Protein AF-A0A218W863-F1 (afdb_monomer_lite)

Organism: Punica granatum (NCBI:txid22663)

Structure (mmCIF, N/CA/C/O backbone):
data_AF-A0A218W863-F1
#
_entry.id   AF-A0A218W863-F1
#
loop_
_atom_site.group_PDB
_atom_site.id
_atom_site.type_symbol
_atom_site.label_atom_id
_atom_site.label_alt_id
_atom_site.label_comp_id
_atom_site.label_asym_id
_atom_site.label_entity_id
_atom_site.label_seq_id
_atom_site.pdbx_PDB_ins_code
_atom_site.Cartn_x
_atom_site.Cartn_y
_atom_site.Cartn_z
_atom_site.occupancy
_atom_site.B_iso_or_equiv
_atom_site.auth_seq_id
_atom_site.auth_comp_id
_atom_site.auth_asym_id
_atom_site.auth_atom_id
_atom_site.pdbx_PDB_model_num
ATOM 1 N N . MET A 1 1 ? -5.410 16.218 -14.163 1.00 60.47 1 MET A N 1
ATOM 2 C CA . MET A 1 1 ? -4.668 15.250 -13.322 1.00 60.47 1 MET A CA 1
ATOM 3 C C . MET A 1 1 ? -3.666 15.944 -12.411 1.00 60.47 1 MET A C 1
ATOM 5 O O . MET A 1 1 ? -3.737 15.701 -11.217 1.00 60.47 1 MET A O 1
ATOM 9 N N . ASP A 1 2 ? -2.795 16.830 -12.906 1.00 71.44 2 ASP A N 1
ATOM 10 C CA . ASP A 1 2 ? -1.801 17.478 -12.030 1.00 71.44 2 ASP A CA 1
ATOM 11 C C . ASP A 1 2 ? -2.407 18.402 -10.964 1.00 71.44 2 ASP A C 1
ATOM 13 O O . ASP A 1 2 ? -1.939 18.383 -9.831 1.00 71.44 2 ASP A O 1
ATOM 17 N N . SER A 1 3 ? -3.511 19.108 -11.250 1.00 79.62 3 SER A N 1
ATOM 18 C CA . SER A 1 3 ? -4.206 19.886 -10.206 1.00 79.62 3 SER A CA 1
ATOM 19 C C . SER A 1 3 ? -4.807 19.005 -9.102 1.00 79.62 3 SER A C 1
ATOM 21 O O . SER A 1 3 ? -4.853 19.418 -7.949 1.00 79.62 3 SER A O 1
ATOM 23 N N . PHE A 1 4 ? -5.218 17.777 -9.433 1.00 77.75 4 PHE A N 1
ATOM 24 C CA . PHE A 1 4 ? -5.745 16.820 -8.461 1.00 77.75 4 PHE A CA 1
ATOM 25 C C . PHE A 1 4 ? -4.627 16.258 -7.579 1.00 77.75 4 PHE A C 1
ATOM 27 O O . PHE A 1 4 ? -4.780 16.194 -6.369 1.00 77.75 4 PHE A O 1
ATOM 34 N N . VAL A 1 5 ? -3.471 15.921 -8.159 1.00 74.94 5 VAL A N 1
ATOM 35 C CA . VAL A 1 5 ? -2.312 15.445 -7.383 1.00 74.94 5 VAL A CA 1
ATOM 36 C C . VAL A 1 5 ? -1.814 16.517 -6.413 1.00 74.94 5 VAL A C 1
ATOM 38 O O . VAL A 1 5 ? -1.551 16.205 -5.256 1.00 74.94 5 VAL A O 1
ATOM 41 N N . GLN A 1 6 ? -1.739 17.778 -6.851 1.00 78.25 6 GLN A N 1
ATOM 42 C CA . GLN A 1 6 ? -1.347 18.890 -5.977 1.00 78.25 6 GLN A CA 1
ATOM 43 C C . GLN A 1 6 ? -2.353 19.125 -4.846 1.00 78.25 6 GLN A C 1
ATOM 45 O O . GLN A 1 6 ? -1.950 19.316 -3.703 1.00 78.25 6 GLN A O 1
ATOM 50 N N . TYR A 1 7 ? -3.653 19.043 -5.140 1.00 83.88 7 TYR A N 1
ATOM 51 C CA . TYR A 1 7 ? -4.697 19.124 -4.118 1.00 83.88 7 TYR A CA 1
ATOM 52 C C . TYR A 1 7 ? -4.549 18.017 -3.062 1.00 83.88 7 TYR A C 1
ATOM 54 O O . TYR A 1 7 ? -4.483 18.298 -1.872 1.00 83.88 7 TYR A O 1
ATOM 62 N N . VAL A 1 8 ? -4.409 16.762 -3.494 1.00 75.00 8 VAL A N 1
ATOM 63 C CA . VAL A 1 8 ? -4.313 15.604 -2.591 1.00 75.00 8 VAL A CA 1
ATOM 64 C C . VAL A 1 8 ? -3.011 15.614 -1.767 1.00 75.00 8 VAL A C 1
ATOM 66 O O . VAL A 1 8 ? -3.010 15.175 -0.618 1.00 75.00 8 VAL A O 1
ATOM 69 N N . LYS A 1 9 ? -1.910 16.158 -2.307 1.00 77.56 9 LYS A N 1
ATOM 70 C CA . LYS A 1 9 ? -0.693 16.452 -1.531 1.00 77.56 9 LYS A CA 1
ATOM 71 C C . LYS A 1 9 ? -0.922 17.526 -0.467 1.00 77.56 9 LYS A C 1
ATOM 73 O O . LYS A 1 9 ? -0.460 17.368 0.657 1.00 77.56 9 LYS A O 1
ATOM 78 N N . GLY A 1 10 ? -1.645 18.595 -0.809 1.00 79.06 10 GLY A N 1
ATOM 79 C CA . GLY A 1 10 ? -2.007 19.658 0.135 1.00 79.06 10 GLY A CA 1
ATOM 80 C C . GLY A 1 10 ? -2.815 19.145 1.332 1.00 79.06 10 GLY A C 1
ATOM 81 O O . GLY A 1 10 ? -2.609 19.608 2.448 1.00 79.06 10 GLY A O 1
ATOM 82 N N . GLU A 1 11 ? -3.647 18.125 1.115 1.00 84.56 11 GLU A N 1
ATOM 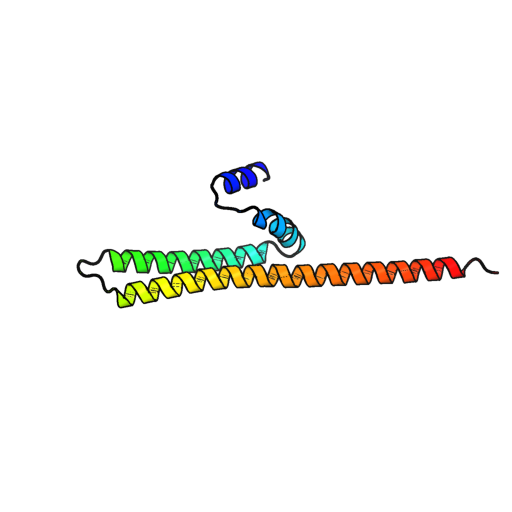83 C CA . GLU A 1 11 ? -4.414 17.438 2.166 1.00 84.56 11 GLU A CA 1
ATOM 84 C C . GLU A 1 11 ? -3.575 16.434 2.989 1.00 84.56 11 GLU A C 1
ATOM 86 O O . GLU A 1 11 ? -4.090 15.795 3.904 1.00 84.56 11 GLU A O 1
ATOM 91 N N . GLY A 1 12 ? -2.290 16.243 2.662 1.00 73.69 12 GLY A N 1
ATOM 92 C CA . GLY A 1 12 ? -1.396 15.301 3.346 1.00 73.69 12 GLY A CA 1
ATOM 93 C C . GLY A 1 12 ? -1.682 13.822 3.056 1.00 73.69 12 GLY A C 1
ATOM 94 O O . GLY A 1 12 ? -1.115 12.946 3.707 1.00 73.69 12 GLY A O 1
ATOM 95 N N . ILE A 1 13 ? -2.549 13.528 2.083 1.00 72.19 13 ILE A N 1
ATOM 96 C CA . ILE A 1 13 ? -2.897 12.158 1.670 1.00 72.19 13 ILE A CA 1
ATOM 97 C C . ILE A 1 13 ? -1.749 11.529 0.865 1.00 72.19 13 ILE A C 1
ATOM 99 O O . ILE A 1 13 ? -1.529 10.319 0.923 1.00 72.19 13 ILE A O 1
ATOM 103 N N . LEU A 1 14 ? -1.016 12.351 0.111 1.00 74.88 14 LEU A N 1
ATOM 104 C CA . LEU A 1 14 ? 0.178 11.962 -0.632 1.00 74.88 14 LEU A CA 1
ATOM 105 C C . LEU A 1 14 ? 1.387 12.722 -0.095 1.00 74.88 14 LEU A C 1
ATOM 107 O O . LEU A 1 14 ? 1.289 13.910 0.202 1.00 74.88 14 LEU A O 1
ATOM 111 N N . ASP A 1 15 ? 2.530 12.049 -0.029 1.00 75.56 15 ASP A N 1
ATOM 112 C CA . ASP A 1 15 ? 3.804 12.662 0.335 1.00 75.56 15 ASP A CA 1
ATOM 113 C C . ASP A 1 15 ? 4.678 12.918 -0.905 1.00 75.56 15 ASP A C 1
ATOM 115 O O . ASP A 1 15 ? 4.343 12.560 -2.039 1.00 75.56 15 ASP A O 1
ATOM 119 N N . ASP A 1 16 ? 5.841 13.532 -0.706 1.00 69.31 16 ASP A N 1
ATOM 120 C CA . ASP A 1 16 ? 6.780 13.784 -1.802 1.00 69.31 16 ASP A CA 1
ATOM 121 C C . ASP A 1 16 ? 7.421 12.506 -2.362 1.00 69.31 16 ASP A C 1
ATOM 123 O O . ASP A 1 16 ? 7.945 12.510 -3.478 1.00 69.31 16 ASP A O 1
ATOM 127 N N . LYS A 1 17 ? 7.315 11.373 -1.653 1.00 64.56 17 LYS A N 1
ATOM 128 C CA . LYS A 1 17 ? 7.735 10.065 -2.176 1.00 64.56 17 LYS A CA 1
ATOM 129 C C . LYS A 1 17 ? 6.752 9.542 -3.223 1.00 64.56 17 LYS A C 1
ATOM 131 O O . LYS A 1 17 ? 7.146 8.736 -4.074 1.00 64.56 17 LYS A O 1
ATOM 136 N N . PHE A 1 18 ? 5.509 10.026 -3.232 1.00 67.00 18 PHE A N 1
ATOM 137 C CA . PHE A 1 18 ? 4.534 9.694 -4.265 1.00 67.00 18 PHE A CA 1
ATOM 138 C C . PHE A 1 18 ? 5.013 10.086 -5.665 1.00 67.00 18 PHE A C 1
ATOM 140 O O . PHE A 1 18 ? 4.867 9.287 -6.583 1.00 67.00 18 PHE A O 1
ATOM 147 N N . ASP A 1 19 ? 5.650 11.247 -5.850 1.00 64.81 19 ASP A N 1
ATOM 148 C CA . ASP A 1 19 ? 6.114 11.680 -7.180 1.00 64.81 19 ASP A CA 1
ATOM 149 C C . ASP A 1 19 ? 7.211 10.770 -7.743 1.00 64.81 19 ASP A C 1
ATOM 151 O O . ASP A 1 19 ? 7.181 10.415 -8.926 1.00 64.81 19 ASP A O 1
ATOM 155 N N . ASN A 1 20 ? 8.126 10.322 -6.878 1.00 60.44 20 ASN A N 1
ATOM 156 C CA . ASN A 1 20 ? 9.176 9.363 -7.232 1.00 60.44 20 ASN A CA 1
ATOM 157 C C . ASN A 1 20 ? 8.583 8.023 -7.678 1.00 60.44 20 ASN A C 1
ATOM 159 O O . ASN A 1 20 ? 9.101 7.373 -8.585 1.00 60.44 20 ASN A O 1
ATOM 163 N N . THR A 1 21 ? 7.465 7.633 -7.068 1.00 60.81 21 THR A N 1
ATOM 164 C CA . THR A 1 21 ? 6.832 6.342 -7.329 1.00 60.81 21 THR A CA 1
ATOM 165 C C . THR A 1 21 ? 5.807 6.402 -8.467 1.00 60.81 21 THR A C 1
ATOM 167 O O . THR A 1 21 ? 5.647 5.437 -9.211 1.00 60.81 21 THR A O 1
ATOM 170 N N . ARG A 1 22 ? 5.182 7.562 -8.697 1.00 62.66 22 ARG A N 1
ATOM 171 C CA . ARG A 1 22 ? 4.222 7.829 -9.780 1.00 62.66 22 ARG A CA 1
ATOM 172 C C . ARG A 1 22 ? 4.838 7.626 -11.160 1.00 62.66 22 ARG A C 1
ATOM 174 O O . ARG A 1 22 ? 4.208 7.023 -12.027 1.00 62.66 22 ARG A O 1
ATOM 181 N N . ASN A 1 23 ? 6.064 8.107 -11.364 1.00 59.56 23 ASN A N 1
ATOM 182 C CA . ASN A 1 23 ? 6.778 7.914 -12.629 1.00 59.56 23 ASN A CA 1
ATOM 183 C C . ASN A 1 23 ? 7.070 6.433 -12.889 1.00 59.56 23 ASN A C 1
ATOM 185 O O . ASN A 1 23 ? 6.975 5.974 -14.019 1.00 59.56 23 ASN A O 1
ATOM 189 N N . LEU A 1 24 ? 7.330 5.677 -11.825 1.00 55.78 24 LEU A N 1
ATOM 190 C CA . LEU A 1 24 ? 7.635 4.260 -11.897 1.00 55.78 24 LEU A CA 1
ATOM 191 C C . LEU A 1 24 ? 6.393 3.396 -12.181 1.00 55.78 24 LEU A C 1
ATOM 193 O O . LEU A 1 24 ? 6.406 2.516 -13.037 1.00 55.78 24 LEU A O 1
ATOM 197 N N . VAL A 1 25 ? 5.280 3.688 -11.504 1.00 54.94 25 VAL A N 1
ATOM 198 C CA . VAL A 1 25 ? 4.011 2.959 -11.659 1.00 54.94 25 VAL A CA 1
ATOM 199 C C . VAL A 1 25 ? 3.372 3.215 -13.031 1.00 54.94 25 VAL A C 1
ATOM 201 O O . VAL A 1 25 ? 2.785 2.295 -13.601 1.00 54.94 25 VAL A O 1
ATOM 204 N N . ARG A 1 26 ? 3.533 4.419 -13.607 1.00 60.41 26 ARG A N 1
ATOM 205 C CA . ARG A 1 26 ? 3.064 4.739 -14.972 1.00 60.41 26 ARG A CA 1
ATOM 206 C C . ARG A 1 26 ? 3.704 3.873 -16.054 1.00 60.41 26 ARG A C 1
ATOM 208 O O . ARG A 1 26 ? 3.039 3.577 -17.039 1.00 60.41 26 ARG A O 1
ATOM 215 N N . GLU A 1 27 ? 4.971 3.506 -15.888 1.00 55.78 27 GLU A N 1
ATOM 216 C CA . GLU A 1 27 ? 5.733 2.769 -16.901 1.00 55.78 27 GLU A CA 1
ATOM 217 C C . GLU A 1 27 ? 5.619 1.241 -16.753 1.00 55.78 27 GLU A C 1
ATOM 219 O O . GLU A 1 27 ? 6.067 0.518 -17.641 1.00 55.78 27 GLU A O 1
ATOM 224 N N . THR A 1 28 ? 5.025 0.743 -15.658 1.00 57.69 28 THR A N 1
ATOM 225 C CA . THR A 1 28 ? 5.044 -0.691 -15.330 1.00 57.69 28 THR A CA 1
ATOM 226 C C . THR A 1 28 ? 3.701 -1.376 -15.526 1.00 57.69 28 THR A C 1
ATOM 228 O O . THR A 1 28 ? 3.628 -2.264 -16.357 1.00 57.69 28 THR A O 1
ATOM 231 N N . TYR A 1 29 ? 2.663 -1.017 -14.757 1.00 64.81 29 TYR A N 1
ATOM 232 C CA . TYR A 1 29 ? 1.315 -1.612 -14.823 1.00 64.81 29 TYR A CA 1
ATOM 233 C C . TYR A 1 29 ? 0.390 -0.897 -13.805 1.00 64.81 29 TYR A C 1
ATOM 235 O O . TYR A 1 29 ? 0.419 -1.219 -12.614 1.00 64.81 29 TYR A O 1
ATOM 243 N N . PRO A 1 30 ? -0.434 0.087 -14.213 1.00 64.44 30 PRO A N 1
ATOM 244 C CA . PRO A 1 30 ? -1.272 0.854 -13.282 1.00 64.44 30 PRO A CA 1
ATOM 245 C C . PRO A 1 30 ? -2.377 0.020 -12.607 1.00 64.44 30 PRO A C 1
ATOM 247 O O . PRO A 1 30 ? -2.809 0.350 -11.502 1.00 64.44 30 PRO A O 1
ATOM 250 N N . GLU A 1 31 ? -2.812 -1.079 -13.229 1.00 69.75 31 GLU A N 1
ATOM 251 C CA . GLU A 1 31 ? -3.885 -1.932 -12.697 1.00 69.75 31 GLU A CA 1
ATOM 252 C C . GLU A 1 31 ? -3.452 -2.763 -11.483 1.00 69.75 31 GLU A C 1
ATOM 254 O O . GLU A 1 31 ? -4.231 -2.948 -10.552 1.00 69.75 31 GLU A O 1
ATOM 259 N N . PHE A 1 32 ? -2.186 -3.182 -11.424 1.00 70.88 32 PHE A N 1
ATOM 260 C CA . PHE A 1 32 ? -1.686 -3.981 -10.305 1.00 70.88 32 PHE A CA 1
ATOM 261 C C . PHE A 1 32 ? -1.636 -3.178 -8.997 1.00 70.88 32 PHE A C 1
ATOM 263 O O . PHE A 1 32 ? -2.062 -3.652 -7.943 1.00 70.88 32 PHE A O 1
ATOM 270 N N . ALA A 1 33 ? -1.169 -1.925 -9.066 1.00 72.12 33 ALA A N 1
ATOM 271 C CA . ALA A 1 33 ? -1.201 -1.020 -7.920 1.00 72.12 33 ALA A CA 1
ATOM 272 C C . A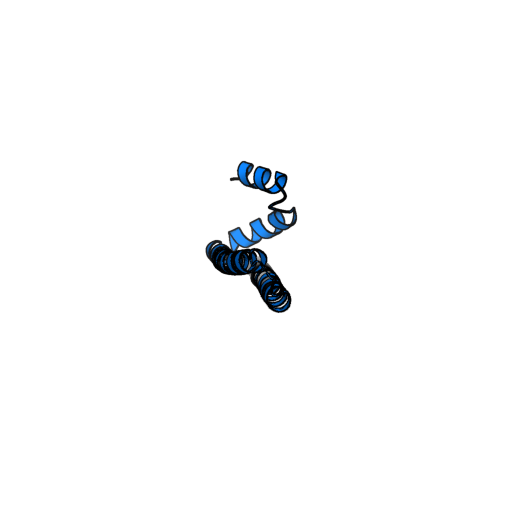LA A 1 33 ? -2.647 -0.799 -7.450 1.00 72.12 33 ALA A C 1
ATOM 274 O O . ALA A 1 33 ? -2.933 -0.869 -6.255 1.00 72.12 33 ALA A O 1
ATOM 275 N N . LEU A 1 34 ? -3.574 -0.603 -8.393 1.00 76.88 34 LEU A N 1
ATOM 276 C CA . LEU A 1 34 ? -4.993 -0.449 -8.094 1.00 76.88 34 LEU A CA 1
ATOM 277 C C . LEU A 1 34 ? -5.571 -1.679 -7.373 1.00 76.88 34 LEU A C 1
ATOM 279 O O . LEU A 1 34 ? -6.335 -1.512 -6.424 1.00 76.88 34 LEU A O 1
ATOM 283 N N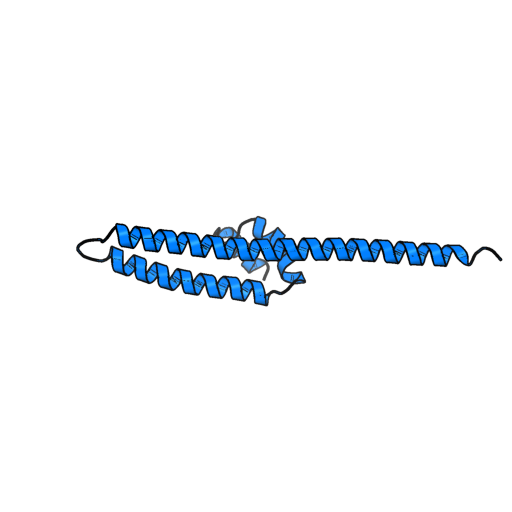 . ASP A 1 35 ? -5.199 -2.892 -7.773 1.00 80.88 35 ASP A N 1
ATOM 284 C CA . ASP A 1 35 ? -5.669 -4.120 -7.128 1.00 80.88 35 ASP A CA 1
ATOM 285 C C . ASP A 1 35 ? -5.105 -4.300 -5.714 1.00 80.88 35 ASP A C 1
ATOM 287 O O . ASP A 1 35 ? -5.852 -4.681 -4.808 1.00 80.88 35 ASP A O 1
ATOM 291 N N . ILE A 1 36 ? -3.836 -3.940 -5.478 1.00 78.31 36 ILE A N 1
ATOM 292 C CA . ILE A 1 36 ? -3.270 -3.879 -4.120 1.00 78.31 36 ILE A CA 1
ATOM 293 C C . ILE A 1 36 ? -4.093 -2.928 -3.246 1.00 78.31 36 ILE A C 1
ATOM 295 O O . ILE A 1 36 ? -4.529 -3.313 -2.157 1.00 78.31 36 ILE A O 1
ATOM 299 N N . PHE A 1 37 ? -4.355 -1.708 -3.725 1.00 82.56 37 PHE A N 1
ATOM 300 C CA . PHE A 1 37 ? -5.103 -0.714 -2.954 1.00 82.56 37 PHE A CA 1
ATOM 301 C C . PHE A 1 37 ? -6.558 -1.135 -2.720 1.00 82.56 37 PHE A C 1
ATOM 303 O O . PHE A 1 37 ? -7.049 -1.014 -1.599 1.00 82.56 37 PHE A O 1
ATOM 310 N N . LYS A 1 38 ? -7.246 -1.690 -3.727 1.00 86.56 38 LYS A N 1
ATOM 311 C CA . LYS A 1 38 ? -8.613 -2.226 -3.575 1.00 86.56 38 LYS A CA 1
ATOM 312 C C . LYS A 1 38 ? -8.673 -3.333 -2.523 1.00 86.56 38 LYS A C 1
ATOM 314 O O . LYS A 1 38 ? -9.591 -3.354 -1.701 1.00 86.56 38 LYS A O 1
ATOM 319 N N . ASN A 1 39 ? -7.705 -4.249 -2.541 1.00 84.25 39 ASN A N 1
ATOM 320 C CA . ASN A 1 39 ? -7.612 -5.329 -1.562 1.00 84.25 39 ASN A CA 1
ATOM 321 C C . ASN A 1 39 ? -7.403 -4.781 -0.149 1.00 84.25 39 ASN A C 1
ATOM 323 O O . ASN A 1 39 ? -8.127 -5.174 0.765 1.00 84.25 39 ASN A O 1
ATOM 327 N N . TYR A 1 40 ? -6.484 -3.828 0.009 1.00 87.12 40 TYR A N 1
ATOM 328 C CA . TYR A 1 40 ? -6.230 -3.186 1.292 1.00 87.12 40 TYR A CA 1
ATOM 329 C C . TYR A 1 40 ? -7.453 -2.442 1.831 1.00 87.12 40 TYR A C 1
ATOM 331 O O . TYR A 1 40 ? -7.838 -2.672 2.974 1.00 87.12 40 TYR A O 1
ATOM 339 N N . VAL A 1 41 ? -8.097 -1.596 1.018 1.00 89.75 41 VAL A N 1
ATOM 340 C CA . VAL A 1 41 ? -9.275 -0.823 1.442 1.00 89.75 41 VAL A CA 1
ATOM 341 C C . VAL A 1 41 ? -10.378 -1.756 1.927 1.00 89.75 41 VAL A C 1
ATOM 343 O O . VAL A 1 41 ? -10.930 -1.526 2.995 1.00 89.75 41 VAL A O 1
ATOM 346 N N . ARG A 1 42 ? -10.650 -2.851 1.209 1.00 92.12 42 ARG A N 1
ATOM 347 C CA . ARG A 1 42 ? -11.642 -3.857 1.615 1.00 92.12 42 ARG A CA 1
ATOM 348 C C . ARG A 1 42 ? -11.320 -4.502 2.970 1.00 92.12 42 ARG A C 1
ATOM 350 O O . ARG A 1 42 ? -12.226 -4.654 3.795 1.00 92.12 42 ARG A O 1
ATOM 357 N N . ASP A 1 43 ? -10.065 -4.885 3.195 1.00 88.75 43 ASP A N 1
ATOM 358 C CA . ASP A 1 43 ? -9.615 -5.469 4.465 1.00 88.75 43 ASP A CA 1
ATOM 359 C C . ASP A 1 43 ? -9.712 -4.449 5.610 1.00 88.75 43 ASP A C 1
ATOM 361 O O . ASP A 1 43 ? -10.266 -4.751 6.671 1.00 88.75 43 ASP A O 1
ATOM 365 N N . ALA A 1 44 ? -9.220 -3.230 5.375 1.00 91.56 44 ALA A N 1
ATOM 366 C CA . ALA A 1 44 ? -9.252 -2.114 6.310 1.00 91.56 44 ALA A CA 1
ATOM 367 C C . ALA A 1 44 ? -10.687 -1.789 6.742 1.00 91.56 44 ALA A C 1
ATOM 369 O O . ALA A 1 44 ? -10.970 -1.709 7.934 1.00 91.56 44 ALA A O 1
ATOM 370 N N . ASP A 1 45 ? -11.612 -1.697 5.789 1.00 93.12 45 ASP A N 1
ATOM 371 C CA . ASP A 1 45 ? -13.028 -1.431 6.028 1.00 93.12 45 ASP A CA 1
ATOM 372 C C . ASP A 1 45 ? -13.683 -2.486 6.925 1.00 93.12 45 ASP A C 1
ATOM 374 O O . ASP A 1 45 ? -14.435 -2.168 7.851 1.00 93.12 45 ASP A O 1
ATOM 378 N N . LYS A 1 46 ? -13.402 -3.767 6.657 1.00 95.12 46 LYS A N 1
ATOM 379 C CA . LYS A 1 46 ? -13.919 -4.878 7.461 1.00 95.12 46 LYS A CA 1
ATOM 380 C C . LYS A 1 46 ? -13.398 -4.796 8.895 1.00 95.12 46 LYS A C 1
ATOM 382 O O . LYS A 1 46 ? -14.188 -4.913 9.830 1.00 95.12 46 LYS A O 1
ATOM 387 N N . LEU A 1 47 ? -12.097 -4.571 9.057 1.00 94.06 47 LEU A N 1
ATOM 388 C CA . LEU A 1 47 ? -11.441 -4.491 10.362 1.00 94.06 47 LEU A CA 1
ATOM 389 C C . LEU A 1 47 ? -11.892 -3.258 11.153 1.00 94.06 47 LEU A C 1
ATOM 391 O O . LEU A 1 47 ? -12.175 -3.380 12.339 1.00 94.06 47 LEU A O 1
ATOM 395 N N . MET A 1 48 ? -12.045 -2.098 10.508 1.00 93.06 48 MET A N 1
ATOM 396 C CA . MET A 1 48 ? -12.557 -0.885 11.154 1.00 93.06 48 MET A CA 1
ATOM 397 C C . MET A 1 48 ? -14.008 -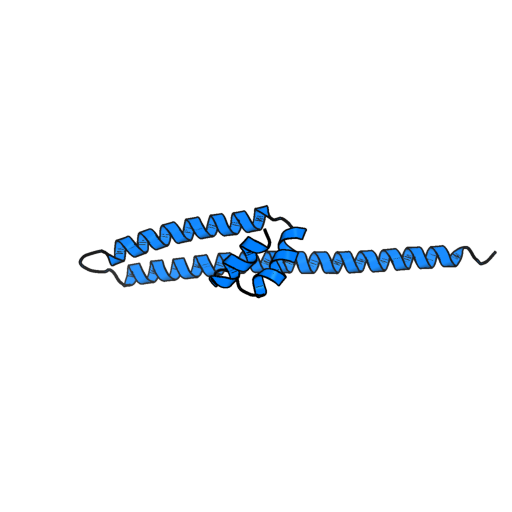1.046 11.613 1.00 93.06 48 MET A C 1
ATOM 399 O O . MET A 1 48 ? -14.351 -0.606 12.709 1.00 93.06 48 MET A O 1
ATOM 403 N N . ARG A 1 49 ? -14.863 -1.714 10.825 1.00 96.06 49 ARG A N 1
ATOM 404 C CA . A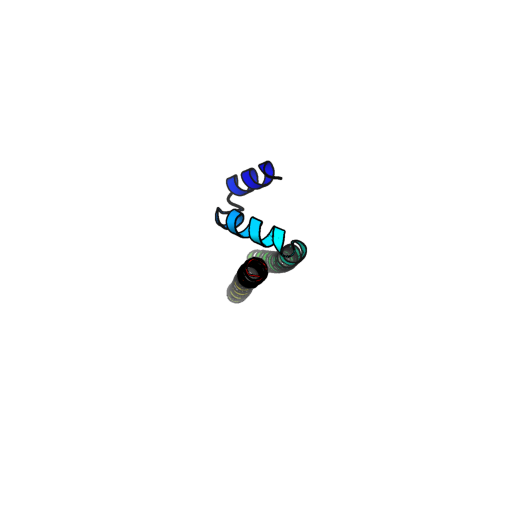RG A 1 49 ? -16.235 -2.041 11.252 1.00 96.06 49 ARG A CA 1
ATOM 405 C C . ARG A 1 49 ? -16.251 -2.980 12.458 1.00 96.06 49 ARG A C 1
ATOM 407 O O . ARG A 1 49 ? -17.027 -2.752 13.383 1.00 96.06 49 ARG A O 1
ATOM 414 N N . GLU A 1 50 ? -15.393 -3.998 12.460 1.00 96.06 50 GLU A N 1
ATOM 415 C CA . GLU A 1 50 ? -15.232 -4.930 13.585 1.00 96.06 50 GLU A CA 1
ATOM 416 C C . GLU A 1 50 ? -14.760 -4.182 14.846 1.00 96.06 50 GLU A C 1
ATOM 418 O O . GLU A 1 50 ? -15.366 -4.306 15.910 1.00 96.06 50 GLU A O 1
ATOM 423 N N . LEU A 1 51 ? -13.753 -3.316 14.706 1.00 95.31 51 LEU A N 1
ATOM 424 C CA . LEU A 1 51 ? -13.222 -2.488 15.788 1.00 95.31 51 LEU A CA 1
ATOM 425 C C . LEU A 1 51 ? -14.295 -1.552 16.362 1.00 95.31 51 LEU A C 1
ATOM 427 O O . LEU A 1 51 ? -14.520 -1.526 17.571 1.00 95.31 51 LEU A O 1
ATOM 431 N N . ALA A 1 52 ? -15.011 -0.829 15.496 1.00 94.75 52 ALA A N 1
ATOM 432 C CA . ALA A 1 52 ? -16.086 0.073 15.896 1.00 94.75 52 ALA A CA 1
ATOM 433 C C . ALA A 1 52 ? -17.235 -0.668 16.594 1.00 94.75 52 ALA A C 1
ATOM 435 O O . ALA A 1 52 ? -17.831 -0.134 17.526 1.00 94.75 52 ALA A O 1
ATOM 436 N N . HIS A 1 53 ? -17.552 -1.892 16.164 1.00 96.56 53 HIS A N 1
ATOM 437 C CA . HIS A 1 53 ? -18.559 -2.728 16.813 1.00 96.56 53 HIS A CA 1
ATOM 438 C C . HIS A 1 53 ? -18.140 -3.138 18.232 1.00 96.56 53 HIS A C 1
ATOM 440 O O . HIS A 1 53 ? -18.952 -3.042 19.153 1.00 96.56 53 HIS A O 1
ATOM 446 N N . HIS A 1 54 ? -16.886 -3.560 18.417 1.00 94.94 54 HIS A N 1
ATOM 447 C CA . HIS A 1 54 ? -16.371 -3.997 19.718 1.00 94.94 54 HIS A CA 1
ATOM 448 C C . HIS A 1 54 ? -16.184 -2.846 20.711 1.00 94.94 54 HIS A C 1
ATOM 450 O O . HIS A 1 54 ? -16.487 -3.006 21.890 1.00 94.94 54 HIS A O 1
ATOM 456 N N . LEU A 1 55 ? -15.765 -1.670 20.239 1.00 95.12 55 LEU A N 1
ATOM 457 C CA . LEU A 1 55 ? -15.610 -0.479 21.080 1.00 95.12 55 LEU A CA 1
ATOM 458 C C . LEU A 1 55 ? -16.944 0.139 21.527 1.00 95.12 55 LEU A C 1
ATOM 460 O O . LEU A 1 55 ? -16.974 0.867 22.512 1.00 95.12 55 LEU A O 1
ATOM 464 N N . LYS A 1 56 ? -18.047 -0.140 20.823 1.00 96.31 56 LYS A N 1
ATOM 465 C CA . LYS A 1 56 ? -19.393 0.348 21.178 1.00 96.31 56 LYS A CA 1
ATOM 466 C C . LYS A 1 56 ? -20.121 -0.531 22.200 1.00 96.31 56 LYS A C 1
ATOM 468 O O . LYS A 1 56 ? -21.245 -0.202 22.571 1.00 96.31 56 LYS A O 1
ATOM 473 N N . GLN A 1 57 ? -19.535 -1.653 22.621 1.00 96.62 57 GLN A N 1
ATOM 474 C CA . GLN A 1 57 ? -20.170 -2.534 23.600 1.00 96.62 57 GLN A CA 1
ATOM 475 C C . GLN A 1 57 ? -20.172 -1.898 25.001 1.00 96.62 57 GLN A C 1
ATOM 477 O O . GLN A 1 57 ? -19.210 -1.215 25.350 1.00 96.62 57 GLN A O 1
ATOM 482 N N . PRO A 1 58 ? -21.202 -2.153 25.835 1.00 95.38 58 PRO A N 1
ATOM 483 C CA . PRO A 1 58 ? -21.262 -1.631 27.206 1.00 95.38 58 PRO A CA 1
ATOM 484 C C . PRO A 1 58 ? -20.061 -2.036 28.070 1.00 95.38 58 PRO A C 1
ATOM 486 O O . PRO A 1 58 ? -19.631 -1.279 28.935 1.00 95.38 58 PRO A O 1
ATOM 489 N N . VAL A 1 59 ? -19.514 -3.229 27.818 1.00 97.38 59 VAL A N 1
ATOM 490 C CA . VAL A 1 59 ? -18.251 -3.709 28.383 1.00 97.38 59 VAL A CA 1
ATOM 491 C C . VAL A 1 59 ? -17.338 -4.071 27.217 1.00 97.38 59 VAL A C 1
ATOM 493 O O . VAL A 1 59 ? -17.681 -4.920 26.395 1.00 97.38 59 VAL A O 1
ATOM 496 N N . VAL A 1 60 ? -16.189 -3.404 27.131 1.00 97.06 60 VAL A N 1
ATOM 497 C CA . VAL A 1 60 ? -15.239 -3.569 26.027 1.00 97.06 60 VAL A CA 1
ATOM 498 C C . VAL A 1 60 ? -14.321 -4.763 26.287 1.00 97.06 60 VAL A C 1
ATOM 500 O O . VAL A 1 60 ? -13.641 -4.831 27.309 1.00 97.06 60 VAL A O 1
ATOM 503 N N . ASP A 1 61 ? -14.260 -5.680 25.322 1.00 96.94 61 ASP A N 1
ATOM 504 C CA . ASP A 1 61 ? -13.281 -6.772 25.280 1.00 96.94 61 ASP A CA 1
ATOM 505 C C . ASP A 1 61 ? -11.965 -6.261 24.668 1.00 96.94 61 ASP A C 1
ATOM 507 O O . ASP A 1 61 ? -11.752 -6.309 23.452 1.00 96.94 61 ASP A O 1
ATOM 511 N N . TYR A 1 62 ? -11.093 -5.707 25.516 1.00 96.19 62 TYR A N 1
ATOM 512 C CA . TYR A 1 62 ? -9.807 -5.148 25.091 1.00 96.19 62 TYR A CA 1
ATOM 513 C C . TYR A 1 62 ? -8.868 -6.162 24.417 1.00 96.19 62 TYR A C 1
ATOM 515 O O . TYR A 1 62 ? -8.276 -5.790 23.405 1.00 96.19 62 TYR A O 1
ATOM 523 N N . PRO A 1 63 ? -8.742 -7.424 24.878 1.00 97.69 63 PRO A N 1
ATOM 524 C CA . PRO A 1 63 ? -7.991 -8.446 24.145 1.00 97.69 63 PRO A CA 1
ATOM 525 C C . PRO A 1 63 ? -8.460 -8.628 22.697 1.00 97.69 63 PRO A C 1
ATOM 527 O O . PRO A 1 63 ? -7.644 -8.749 21.780 1.00 97.69 63 PRO A O 1
ATOM 530 N N . LYS A 1 64 ? -9.776 -8.605 22.458 1.00 96.06 64 LYS A N 1
ATOM 531 C CA . LYS A 1 64 ? -10.310 -8.704 21.097 1.00 96.06 64 LYS A CA 1
ATOM 532 C C . LYS A 1 64 ? -10.042 -7.444 20.273 1.00 96.06 64 LYS A C 1
ATOM 534 O O . LYS A 1 64 ? -9.653 -7.551 19.110 1.00 96.06 64 LYS A O 1
ATOM 539 N N . VAL A 1 65 ? -10.195 -6.262 20.870 1.00 96.94 65 VAL A N 1
ATOM 540 C CA . VAL A 1 65 ? -9.856 -4.969 20.243 1.00 96.94 65 VAL A CA 1
ATOM 541 C C . VAL A 1 65 ? -8.372 -4.901 19.859 1.00 96.94 65 VAL A C 1
ATOM 543 O O . VAL A 1 65 ? -8.048 -4.473 18.749 1.00 96.94 65 VAL A O 1
ATOM 546 N N . ASP A 1 66 ? -7.474 -5.364 20.730 1.00 96.50 66 ASP A N 1
ATOM 547 C CA . ASP A 1 66 ? -6.033 -5.433 20.468 1.00 96.50 66 ASP A CA 1
ATOM 548 C C . ASP A 1 66 ? -5.726 -6.356 19.282 1.00 96.50 66 ASP A C 1
ATOM 550 O O . ASP A 1 66 ? -5.057 -5.952 18.328 1.00 96.50 66 ASP A O 1
ATOM 554 N N . ASN A 1 67 ? -6.326 -7.551 19.253 1.00 97.50 67 ASN A N 1
ATOM 555 C CA . ASN A 1 67 ? -6.165 -8.480 18.135 1.00 97.50 67 ASN A CA 1
ATOM 556 C C . ASN A 1 67 ? -6.610 -7.874 16.789 1.00 97.50 67 ASN A C 1
ATOM 558 O O . ASN A 1 67 ? -5.910 -8.006 15.780 1.00 97.50 67 ASN A O 1
ATOM 562 N N . ILE A 1 68 ? -7.758 -7.185 16.763 1.00 94.94 68 ILE A N 1
ATOM 563 C CA . ILE A 1 68 ? -8.269 -6.517 15.556 1.00 94.94 68 ILE A CA 1
ATOM 564 C C . ILE A 1 68 ? -7.315 -5.397 15.123 1.00 94.94 68 ILE A C 1
ATOM 566 O O . ILE A 1 68 ? -6.997 -5.286 13.937 1.00 94.94 68 ILE A O 1
ATOM 570 N N . THR A 1 69 ? -6.805 -4.611 16.073 1.00 94.12 69 THR A N 1
ATOM 571 C CA . THR A 1 69 ? -5.849 -3.523 15.815 1.00 94.12 69 THR A CA 1
ATOM 572 C C . THR A 1 69 ? -4.530 -4.063 15.259 1.00 94.12 69 THR A C 1
ATOM 574 O O . THR A 1 69 ? -3.998 -3.532 14.282 1.00 94.12 69 THR A O 1
ATOM 577 N N . HIS A 1 70 ? -4.031 -5.175 15.803 1.00 94.81 70 HIS A N 1
ATOM 578 C CA . HIS A 1 70 ? -2.841 -5.854 15.301 1.00 94.81 70 HIS A CA 1
ATOM 579 C C . HIS A 1 70 ? -3.037 -6.355 13.861 1.00 94.81 70 HIS A C 1
ATOM 581 O O . HIS A 1 70 ? -2.175 -6.160 13.001 1.00 94.81 70 HIS A O 1
ATOM 587 N N . ARG A 1 71 ? -4.195 -6.958 13.558 1.00 94.38 71 ARG A N 1
ATOM 588 C CA . ARG A 1 71 ? -4.550 -7.391 12.194 1.00 94.38 71 ARG A CA 1
ATOM 589 C C . ARG A 1 71 ? -4.653 -6.212 11.227 1.00 94.38 71 ARG A C 1
ATOM 591 O O . ARG A 1 71 ? -4.186 -6.329 10.095 1.00 94.38 71 ARG A O 1
ATOM 598 N N . PHE A 1 72 ? -5.220 -5.088 11.667 1.00 91.38 72 PHE A N 1
ATOM 599 C CA . PHE A 1 72 ? -5.305 -3.857 10.879 1.00 91.38 72 PHE A CA 1
ATOM 600 C C . PHE A 1 72 ? -3.918 -3.315 10.539 1.00 91.38 72 PHE A C 1
ATOM 602 O O . PHE A 1 72 ? -3.606 -3.146 9.362 1.00 91.38 72 PHE A O 1
ATOM 609 N N . LYS A 1 73 ? -3.039 -3.182 11.541 1.00 90.56 73 LYS A N 1
ATOM 610 C CA . LYS A 1 73 ? -1.630 -2.821 11.335 1.00 90.56 73 LYS A CA 1
ATOM 611 C C . LYS A 1 73 ? -0.948 -3.759 10.333 1.00 90.56 73 LYS A C 1
ATOM 613 O O . LYS A 1 73 ? -0.276 -3.298 9.413 1.00 90.56 73 LYS A O 1
ATOM 618 N N . GLY A 1 74 ? -1.158 -5.069 10.473 1.00 88.44 74 GLY A N 1
ATOM 619 C CA . GLY A 1 74 ? -0.615 -6.069 9.553 1.00 88.44 74 GLY A CA 1
ATOM 620 C C . GLY A 1 74 ? -1.144 -5.940 8.119 1.00 88.44 74 GLY A C 1
ATOM 621 O O . GLY A 1 74 ? -0.401 -6.175 7.171 1.00 88.44 74 GLY A O 1
ATOM 622 N N . ALA A 1 75 ? -2.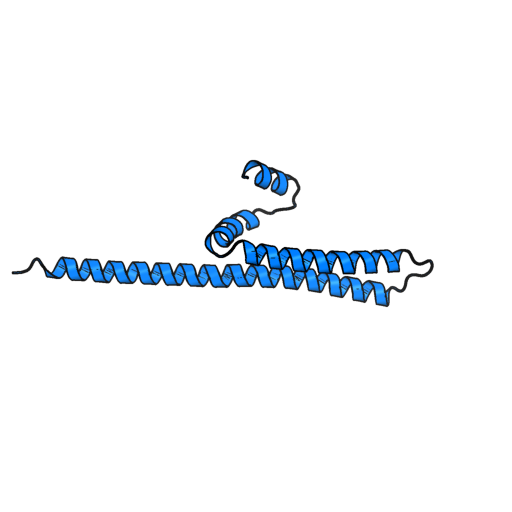407 -5.550 7.923 1.00 85.50 75 ALA A N 1
ATOM 623 C CA . ALA A 1 75 ? -2.950 -5.272 6.592 1.00 85.50 75 ALA A CA 1
ATOM 624 C C . ALA A 1 75 ? -2.287 -4.049 5.941 1.00 85.50 75 ALA A C 1
ATOM 626 O O . ALA A 1 75 ? -1.934 -4.109 4.763 1.00 85.50 75 ALA A O 1
ATOM 627 N N . SER A 1 76 ? -2.051 -2.983 6.711 1.00 84.31 76 SER A N 1
ATOM 628 C CA . SER A 1 76 ? -1.363 -1.781 6.224 1.00 84.31 76 SER A CA 1
ATOM 629 C C . SER A 1 76 ? 0.087 -2.069 5.835 1.00 84.31 76 SER A C 1
ATOM 631 O O . SER A 1 76 ? 0.529 -1.638 4.772 1.00 84.31 76 SER A O 1
ATOM 633 N N . MET A 1 77 ? 0.810 -2.852 6.645 1.00 82.31 77 MET A N 1
ATOM 634 C CA . MET A 1 77 ? 2.190 -3.249 6.341 1.00 82.31 77 MET A CA 1
ATOM 635 C C . MET A 1 77 ? 2.279 -4.082 5.057 1.00 82.31 77 MET A C 1
ATOM 637 O O . MET A 1 77 ? 3.046 -3.727 4.169 1.00 82.31 77 MET A O 1
ATOM 641 N N . ARG A 1 78 ? 1.434 -5.112 4.898 1.00 83.75 78 ARG A N 1
ATOM 642 C CA . ARG A 1 78 ? 1.411 -5.945 3.679 1.00 83.75 78 ARG A CA 1
ATOM 643 C C . ARG A 1 78 ? 1.150 -5.132 2.409 1.00 83.75 78 ARG A C 1
ATOM 645 O O . ARG A 1 78 ? 1.760 -5.394 1.379 1.00 83.75 78 ARG A O 1
ATOM 652 N N . CYS A 1 79 ? 0.244 -4.153 2.472 1.00 81.25 79 CYS A N 1
ATOM 653 C CA . CYS A 1 79 ? -0.033 -3.262 1.343 1.00 81.25 79 CYS A CA 1
ATOM 654 C C . CYS A 1 79 ? 1.208 -2.444 0.957 1.00 81.25 79 CYS A C 1
ATOM 656 O O . CYS A 1 79 ? 1.541 -2.343 -0.224 1.00 81.25 79 CYS A O 1
ATOM 658 N N . LEU A 1 80 ? 1.895 -1.876 1.953 1.00 78.81 80 LEU A N 1
ATOM 659 C CA . LEU A 1 80 ? 3.100 -1.079 1.743 1.00 78.81 80 LEU A CA 1
ATOM 660 C C . LEU A 1 80 ? 4.252 -1.927 1.184 1.00 78.81 80 LEU A C 1
ATOM 662 O O . LEU A 1 80 ? 4.924 -1.508 0.246 1.00 78.81 80 LEU A O 1
ATOM 666 N N . GLU A 1 81 ? 4.451 -3.127 1.727 1.00 75.38 81 GLU A N 1
ATOM 667 C CA . GLU A 1 81 ? 5.475 -4.075 1.282 1.00 75.38 81 GLU A CA 1
ATOM 668 C C . GLU A 1 81 ? 5.245 -4.522 -0.164 1.00 75.38 81 GLU A C 1
ATOM 670 O O . GLU A 1 81 ? 6.160 -4.433 -0.981 1.00 75.38 81 GLU A O 1
ATOM 675 N N . ALA A 1 82 ? 4.019 -4.930 -0.510 1.00 71.81 82 ALA A N 1
ATOM 676 C CA . ALA A 1 82 ? 3.680 -5.358 -1.867 1.00 71.81 82 ALA A CA 1
ATOM 677 C C . ALA A 1 82 ? 3.907 -4.236 -2.892 1.00 71.81 82 ALA A C 1
ATOM 679 O O . ALA A 1 82 ? 4.455 -4.461 -3.973 1.00 71.81 82 ALA A O 1
ATOM 680 N N . TYR A 1 83 ? 3.534 -3.007 -2.532 1.00 75.06 83 TYR A N 1
ATOM 681 C CA . TYR A 1 83 ? 3.794 -1.834 -3.354 1.00 75.06 83 TYR A CA 1
ATOM 682 C C . TYR A 1 83 ? 5.300 -1.585 -3.534 1.00 75.06 83 TYR A C 1
ATOM 684 O O . TYR A 1 83 ? 5.776 -1.432 -4.659 1.00 75.06 83 TYR A O 1
ATOM 692 N N . GLN A 1 84 ? 6.072 -1.609 -2.444 1.00 75.38 84 GLN A N 1
ATOM 693 C CA . GLN A 1 84 ? 7.518 -1.387 -2.478 1.00 75.38 84 GLN A CA 1
ATOM 694 C C . GLN A 1 84 ? 8.264 -2.471 -3.274 1.00 75.38 84 GLN A C 1
ATOM 696 O O . GLN A 1 84 ? 9.245 -2.169 -3.963 1.00 75.38 84 GLN A O 1
ATOM 701 N N . GLN A 1 85 ? 7.801 -3.721 -3.214 1.00 71.31 85 GLN A N 1
ATOM 702 C CA . GLN A 1 85 ? 8.374 -4.830 -3.972 1.00 71.31 85 GLN A CA 1
ATOM 703 C C . GLN A 1 85 ? 8.234 -4.598 -5.480 1.00 71.31 85 GLN A C 1
ATOM 705 O O . GLN A 1 85 ? 9.232 -4.653 -6.196 1.00 71.31 85 GLN A O 1
ATOM 710 N N . VAL A 1 86 ? 7.042 -4.232 -5.958 1.00 69.12 86 VAL A N 1
ATOM 711 C CA . VAL A 1 86 ? 6.822 -3.951 -7.388 1.00 69.12 86 VAL A CA 1
ATOM 712 C C . VAL A 1 86 ? 7.653 -2.781 -7.887 1.00 69.12 86 VAL A C 1
ATOM 714 O O . VAL A 1 86 ? 8.252 -2.847 -8.961 1.00 69.12 86 VAL A O 1
ATOM 717 N N . VAL A 1 87 ? 7.758 -1.732 -7.077 1.00 73.69 87 VAL A N 1
ATOM 718 C CA . VAL A 1 87 ? 8.628 -0.585 -7.355 1.00 73.69 87 VAL A CA 1
ATOM 719 C C . VAL A 1 87 ? 10.090 -1.032 -7.503 1.00 73.69 87 VAL A C 1
ATOM 721 O O . VAL A 1 87 ? 10.810 -0.605 -8.409 1.00 73.69 87 VAL A O 1
ATOM 724 N N . THR A 1 88 ? 10.546 -1.938 -6.647 1.00 71.56 88 THR A N 1
ATOM 725 C CA . THR A 1 88 ? 11.926 -2.441 -6.679 1.00 71.56 88 THR A CA 1
ATOM 726 C C . THR A 1 88 ? 12.191 -3.317 -7.903 1.00 71.56 88 THR A C 1
ATOM 728 O O . THR A 1 88 ? 13.187 -3.119 -8.608 1.00 71.56 88 THR A O 1
ATOM 731 N N . GLU A 1 89 ? 11.295 -4.264 -8.184 1.00 70.31 89 GLU A N 1
ATOM 732 C CA . GLU A 1 89 ? 11.417 -5.200 -9.305 1.00 70.31 89 GLU A CA 1
ATOM 733 C C . GLU A 1 89 ? 11.445 -4.464 -10.643 1.00 70.31 89 GLU A C 1
ATOM 735 O O . GLU A 1 89 ? 12.326 -4.707 -11.473 1.00 70.31 89 GLU A O 1
ATOM 740 N N . TYR A 1 90 ? 10.555 -3.487 -10.821 1.00 70.62 90 TYR A N 1
ATOM 741 C CA . TYR A 1 90 ? 10.557 -2.680 -12.029 1.00 70.62 90 TYR A CA 1
ATOM 742 C C . TYR A 1 90 ? 11.825 -1.841 -12.179 1.00 70.62 90 TYR A C 1
ATOM 744 O O . TYR A 1 90 ? 12.424 -1.826 -13.255 1.00 70.62 90 TYR A O 1
ATOM 752 N N . SER A 1 91 ? 12.259 -1.152 -11.116 1.00 72.62 91 SER A N 1
ATOM 753 C CA . SER A 1 91 ? 13.482 -0.337 -11.166 1.00 72.62 91 SER A CA 1
ATOM 754 C C . SER A 1 91 ? 14.675 -1.181 -11.613 1.00 72.62 91 SER A C 1
ATOM 756 O O . SER A 1 91 ? 15.426 -0.786 -12.505 1.00 72.62 91 SER A O 1
ATOM 758 N N . THR A 1 92 ? 14.775 -2.393 -11.064 1.00 74.94 92 THR A N 1
ATOM 759 C CA . THR A 1 92 ? 15.793 -3.378 -11.432 1.00 74.94 92 THR A CA 1
ATOM 760 C C . THR A 1 92 ? 15.694 -3.776 -12.905 1.00 74.94 92 THR A C 1
ATOM 762 O O . THR A 1 92 ? 16.704 -3.796 -13.610 1.00 74.94 92 THR A O 1
ATOM 765 N N . LEU A 1 93 ? 14.489 -4.082 -13.398 1.00 76.12 93 LEU A N 1
ATOM 766 C CA . LEU A 1 93 ? 14.267 -4.443 -14.799 1.00 76.12 93 LEU A CA 1
ATOM 767 C C . LEU A 1 93 ? 14.655 -3.302 -15.745 1.00 76.12 93 LEU A C 1
ATOM 769 O O . LEU A 1 93 ? 15.381 -3.519 -16.715 1.00 76.12 93 LEU A O 1
ATOM 773 N N . ARG A 1 94 ? 14.215 -2.079 -15.447 1.00 79.50 94 ARG A N 1
ATOM 774 C CA . ARG A 1 94 ? 14.527 -0.881 -16.228 1.00 79.50 94 ARG A CA 1
ATOM 775 C C . ARG A 1 94 ? 16.033 -0.663 -16.335 1.00 79.50 94 ARG A C 1
ATOM 777 O O . ARG A 1 94 ? 16.537 -0.359 -17.415 1.00 79.50 94 ARG A O 1
ATOM 784 N N . ASP A 1 95 ? 16.763 -0.821 -15.238 1.00 82.06 95 ASP A N 1
ATOM 785 C CA . ASP A 1 95 ? 18.206 -0.585 -15.219 1.00 82.06 95 ASP A CA 1
ATOM 786 C C . ASP A 1 95 ? 18.968 -1.679 -15.993 1.00 82.06 95 ASP A C 1
ATOM 788 O O . ASP A 1 95 ? 19.919 -1.379 -16.728 1.00 82.06 95 ASP A O 1
ATOM 792 N N . LYS A 1 96 ? 18.482 -2.928 -15.950 1.00 83.88 96 LYS A N 1
ATOM 793 C CA . LYS A 1 96 ? 18.963 -4.013 -16.822 1.00 83.88 96 LYS A CA 1
ATOM 794 C C . LYS A 1 96 ? 18.710 -3.707 -18.299 1.00 83.88 96 LYS A C 1
ATOM 796 O O . LYS A 1 96 ? 19.640 -3.792 -19.095 1.00 83.88 96 LYS A O 1
ATOM 801 N N . MET A 1 97 ? 17.505 -3.267 -18.662 1.00 83.75 97 MET A N 1
ATOM 802 C CA . MET A 1 97 ? 17.178 -2.885 -20.043 1.00 83.75 97 MET A CA 1
ATOM 803 C C . MET A 1 97 ? 18.047 -1.726 -20.541 1.00 83.75 97 MET A C 1
ATOM 805 O O . MET A 1 97 ? 18.567 -1.774 -21.651 1.00 83.75 97 MET A O 1
ATOM 809 N N . LYS A 1 98 ? 18.294 -0.708 -19.706 1.00 87.62 98 LYS A N 1
ATOM 810 C CA . LYS A 1 98 ? 19.231 0.380 -20.038 1.00 87.62 98 LYS A CA 1
ATOM 811 C C . LYS A 1 98 ? 20.644 -0.135 -20.295 1.00 87.62 98 LYS A C 1
ATOM 813 O O . LYS A 1 98 ? 21.325 0.393 -21.170 1.00 87.62 98 LYS A O 1
ATOM 818 N N . THR A 1 99 ? 21.085 -1.128 -19.529 1.00 92.69 99 THR A N 1
ATOM 819 C CA . THR A 1 99 ? 22.398 -1.759 -19.712 1.00 92.69 99 THR A CA 1
ATOM 820 C C . THR A 1 99 ? 22.464 -2.490 -21.047 1.00 92.69 99 THR A C 1
ATOM 822 O O . THR A 1 99 ? 23.384 -2.233 -21.816 1.00 92.69 99 THR A O 1
ATOM 825 N N . ILE A 1 100 ? 21.446 -3.291 -21.371 1.00 93.88 100 ILE A N 1
ATOM 826 C CA . ILE A 1 100 ? 21.335 -3.980 -22.664 1.00 93.88 100 ILE A CA 1
ATOM 827 C C . ILE A 1 100 ? 21.371 -2.964 -23.812 1.00 93.88 100 ILE A C 1
ATOM 829 O O . ILE A 1 100 ? 22.215 -3.070 -24.690 1.00 93.88 100 ILE A O 1
ATOM 833 N N . CYS A 1 101 ? 20.565 -1.901 -23.760 1.00 89.44 101 CYS A N 1
ATOM 834 C CA . CYS A 1 101 ? 20.569 -0.865 -24.798 1.00 89.44 101 CYS A CA 1
ATOM 835 C C . CYS A 1 101 ? 21.936 -0.190 -24.995 1.00 89.44 101 CYS A C 1
ATOM 837 O O . CYS A 1 101 ? 22.256 0.229 -26.105 1.00 89.44 101 CYS A O 1
ATOM 839 N N . LYS A 1 102 ? 22.729 -0.026 -23.927 1.00 93.94 102 LYS A N 1
ATOM 840 C CA . LYS A 1 102 ? 24.097 0.506 -24.035 1.00 93.94 102 LYS A CA 1
ATOM 841 C C . LYS A 1 102 ? 25.032 -0.496 -24.705 1.00 93.94 102 LYS A C 1
ATOM 843 O O . LYS A 1 102 ? 25.849 -0.082 -25.517 1.00 93.94 102 LYS A O 1
ATOM 848 N N . MET A 1 103 ? 24.904 -1.779 -24.367 1.00 94.44 103 MET A N 1
ATOM 849 C CA . MET A 1 103 ? 25.684 -2.850 -24.988 1.00 94.44 103 MET A CA 1
ATOM 850 C C . MET A 1 103 ? 25.380 -2.951 -26.485 1.00 94.44 103 MET A C 1
ATOM 852 O O . MET A 1 103 ? 26.308 -2.927 -27.280 1.00 94.44 103 MET A O 1
ATOM 856 N N . GLU A 1 104 ? 24.103 -2.955 -26.869 1.00 92.88 104 GLU A N 1
ATOM 857 C CA . GLU A 1 104 ? 23.680 -3.010 -28.277 1.00 92.88 104 GLU A CA 1
ATOM 858 C C . GLU A 1 104 ? 24.227 -1.833 -29.093 1.00 92.88 104 GLU A C 1
ATOM 860 O O . GLU A 1 104 ? 24.742 -2.020 -30.191 1.00 92.88 104 GLU A O 1
ATOM 865 N N . ARG A 1 105 ? 24.195 -0.609 -28.545 1.00 91.81 105 ARG A N 1
ATOM 866 C CA . ARG A 1 105 ? 24.809 0.548 -29.222 1.00 91.81 105 ARG A CA 1
ATOM 867 C C . ARG A 1 105 ? 26.307 0.374 -29.425 1.00 91.81 105 ARG A C 1
ATOM 869 O O . ARG A 1 105 ? 26.793 0.679 -30.502 1.00 91.81 105 ARG A O 1
ATOM 876 N N . ALA A 1 106 ? 27.018 -0.124 -28.415 1.00 90.81 106 ALA A N 1
ATOM 877 C CA . ALA A 1 106 ? 28.455 -0.345 -28.528 1.00 90.81 106 ALA A CA 1
ATOM 878 C C . ALA A 1 106 ? 28.793 -1.375 -29.619 1.00 90.81 106 ALA A C 1
ATOM 880 O O . ALA A 1 106 ? 29.771 -1.188 -30.332 1.00 90.81 106 ALA A O 1
ATOM 881 N N . VAL A 1 107 ? 27.972 -2.420 -29.776 1.00 91.50 107 VAL A N 1
ATOM 882 C CA . VAL A 1 107 ? 28.121 -3.403 -30.863 1.00 91.50 107 VAL A CA 1
ATOM 883 C C . VAL A 1 107 ? 27.910 -2.743 -32.228 1.00 91.50 107 VAL A C 1
ATOM 885 O O . VAL A 1 107 ? 28.748 -2.891 -33.110 1.00 91.50 107 VAL A O 1
ATOM 888 N N . ILE A 1 108 ? 26.837 -1.963 -32.384 1.00 90.31 108 ILE A N 1
ATOM 889 C CA . ILE A 1 108 ? 26.535 -1.252 -33.638 1.00 90.31 108 ILE A CA 1
ATOM 890 C C . ILE A 1 108 ? 27.667 -0.282 -34.020 1.00 90.31 108 ILE A C 1
ATOM 892 O O . ILE A 1 108 ? 28.063 -0.218 -35.185 1.00 90.31 108 ILE A O 1
ATOM 896 N N . ASP A 1 109 ? 28.195 0.466 -33.050 1.00 89.00 109 ASP A N 1
ATOM 897 C CA . ASP A 1 109 ? 29.270 1.435 -33.278 1.00 89.00 109 ASP A CA 1
ATOM 898 C C . ASP A 1 109 ? 30.590 0.745 -33.687 1.00 89.00 109 ASP A C 1
ATOM 900 O O . ASP A 1 109 ? 31.314 1.254 -34.548 1.00 89.00 109 ASP A O 1
ATOM 904 N N . ASP A 1 110 ? 30.888 -0.431 -33.122 1.00 85.25 110 ASP A N 1
ATOM 905 C CA . ASP A 1 110 ? 32.065 -1.240 -33.475 1.00 85.25 110 ASP A CA 1
ATOM 906 C C . ASP A 1 110 ? 31.957 -1.809 -34.904 1.00 85.25 110 ASP A C 1
ATOM 908 O O . ASP A 1 110 ? 32.894 -1.705 -35.703 1.00 85.25 110 ASP A O 1
ATOM 912 N N . GLU A 1 111 ? 30.776 -2.309 -35.286 1.00 78.00 111 GLU A N 1
ATOM 913 C CA . GLU A 1 111 ? 30.498 -2.803 -36.642 1.00 78.00 111 GLU A CA 1
ATOM 914 C C . GLU A 1 111 ? 30.583 -1.694 -37.709 1.00 78.00 111 GLU A C 1
ATOM 916 O O . GLU A 1 111 ? 31.099 -1.917 -38.813 1.00 78.00 111 GLU A O 1
ATOM 921 N N . ALA A 1 112 ? 30.133 -0.478 -37.380 1.00 70.69 112 ALA A N 1
ATOM 922 C CA . ALA A 1 112 ? 30.217 0.685 -38.263 1.00 70.69 112 ALA A CA 1
ATOM 923 C C . ALA A 1 112 ? 31.667 1.166 -38.475 1.00 70.69 112 ALA A C 1
ATOM 925 O O . ALA A 1 112 ? 32.026 1.597 -39.575 1.00 70.69 112 ALA A O 1
ATOM 926 N N . GLY A 1 113 ? 32.528 1.048 -37.457 1.00 59.59 113 GLY A N 1
ATOM 927 C CA . GLY A 1 113 ? 33.957 1.373 -37.544 1.00 59.59 113 GLY A CA 1
ATOM 928 C C . GLY A 1 113 ? 34.778 0.392 -38.397 1.00 59.59 113 GLY A C 1
ATOM 929 O O . GLY A 1 113 ? 35.823 0.764 -38.938 1.00 59.59 113 GLY A O 1
ATOM 930 N N . GLY A 1 114 ? 34.296 -0.842 -38.575 1.00 56.78 114 GLY A N 1
ATOM 931 C CA . GLY A 1 114 ? 34.969 -1.896 -39.343 1.00 56.78 114 GLY A CA 1
ATOM 932 C C . GLY A 1 114 ? 34.916 -1.743 -40.871 1.00 56.78 114 GLY A C 1
ATOM 933 O O . GLY A 1 114 ? 35.762 -2.303 -41.568 1.00 56.78 114 GLY A O 1
ATOM 934 N N . HIS A 1 115 ? 33.980 -0.959 -41.418 1.00 53.91 115 HIS A N 1
ATOM 935 C CA . HIS A 1 115 ? 33.803 -0.805 -42.874 1.00 53.91 115 HIS A CA 1
ATOM 936 C C . HIS A 1 115 ? 34.722 0.239 -43.535 1.00 53.91 115 HIS A C 1
ATOM 938 O O . HIS A 1 115 ? 34.726 0.355 -44.758 1.00 53.91 115 HIS A O 1
ATOM 944 N N . SER A 1 116 ? 35.533 0.975 -42.767 1.00 53.69 116 SER A N 1
ATOM 945 C CA . SER A 1 116 ? 36.353 2.078 -43.296 1.00 53.69 116 SER A CA 1
ATOM 946 C C . SER A 1 116 ? 37.824 1.721 -43.576 1.00 53.69 116 SER A C 1
ATOM 948 O O . SER A 1 116 ? 38.641 2.617 -43.789 1.00 53.69 116 SER A O 1
ATOM 950 N N . LYS A 1 117 ? 38.186 0.430 -43.588 1.00 50.88 117 LYS A N 1
ATOM 951 C CA . LYS A 1 117 ? 39.508 -0.050 -44.031 1.00 50.88 117 LYS A CA 1
ATOM 952 C C . LYS A 1 117 ? 39.367 -1.073 -45.159 1.00 50.88 117 LYS A C 1
ATOM 954 O O . LYS A 1 117 ? 39.440 -2.275 -44.918 1.00 50.88 117 LYS A O 1
ATOM 959 N N . LYS A 1 118 ? 39.198 -0.594 -46.388 1.00 39.75 118 LYS A N 1
ATOM 960 C CA . LYS A 1 118 ? 39.582 -1.314 -47.606 1.00 39.75 118 LYS A CA 1
ATOM 961 C C . LYS A 1 118 ? 39.981 -0.323 -48.683 1.00 39.75 118 LYS A C 1
ATOM 963 O O . LYS A 1 118 ? 39.276 0.700 -48.804 1.00 39.75 118 LYS A O 1
#

Sequence (118 aa):
MDSFVQYVKGEGILDDKFDNTRNLVRETYPEFALDIFKNYVRDADKLMRELAHHLKQPVVDYPKVDNITHRFKGASMRCLEAYQQVVTEYSTLRDKMKTICKMERAVIDDEAGGHSKK

InterPro domains:
  IPR036641 HPT domain superfamily [G3DSA:1.20.120.160] (1-115)
  IPR036641 HPT domain superfamily [SSF47226] (8-103)
  IPR045871 Histidine-containing phosphotransfer protein 1-5/Phosphorelay intermediate protein YPD1 [PTHR28242] (3-77)

pLDDT: mean 80.39, std 13.42, range [39.75, 97.69]

Radius of gyration: 24.04 Å; chains: 1; bounding box: 61×29×76 Å

Foldseek 3Di:
DVVVVVVCVVVVVDDPVCVVLVVLCVVQPVVVLVVLVVVLVVLLVVLVVVLVVQVPDPDHPVVVNVVSVVVNVVSVVVSVVVSVVSSVVSVVVVVVVVVVVVVVVVVVVVVVVVVPDD

Secondary structure (DSSP, 8-state):
-HHHHHHHHHTTSS-HHHHHHHHHHHHH-HHHHHHHHHHHHHHHHHHHHHHHHHHTSSS--HHHHHHHHHHHHHHHHHHHHHHHHHHHHHHHHHHHHHHHHHHHHHHHHHHHHGGG--